Protein AF-A0A482ZI37-F1 (afdb_monomer)

Organism: Coremiocnemis tropix (NCBI:txid1904443)

Nearest PDB structures (foldseek):
  8d9y-assembly4_L  TM=3.023E-01  e=4.716E+00  Oxyuranus scutellatus scutellatus
  4lft-assembly2_A  TM=3.049E-01  e=4.716E+00  Dendraspis polylepis polylepis
  8d9y-assembly2_J  TM=3.126E-01  e=6.498E+00  Oxyuranus scutellatus scutellatus
  4lft-assembly3_B  TM=2.960E-01  e=6.498E+00  Dendraspis polylepis polylepis

Mean predicted aligned error: 13.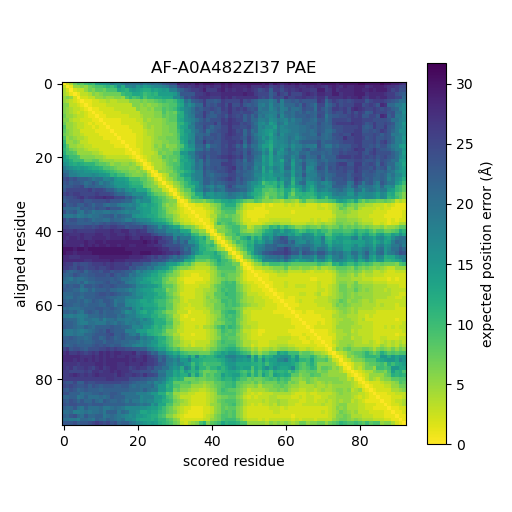0 Å

Solvent-accessible surface area (backbone atoms only — not comparable to full-atom values): 5654 Å² total; per-residue (Å²): 120,66,69,69,50,52,55,51,51,53,51,51,50,51,51,52,54,55,61,71,66,64,74,86,80,81,85,80,83,74,77,58,50,15,38,30,43,27,64,33,78,52,51,82,78,68,82,49,88,52,67,40,81,39,75,30,88,48,57,80,95,39,47,37,51,74,65,36,41,58,74,71,64,77,47,72,67,55,66,76,39,37,85,72,52,44,84,61,44,52,56,45,95

pLDDT: mean 78.78, std 12.21, range [49.12, 92.38]

Radius of gyration: 28.71 Å; Cα contacts (8 Å, |Δi|>4): 106; chains: 1; bounding box: 57×17×82 Å

Structure (mmCIF, N/CA/C/O backbone):
data_AF-A0A482ZI37-F1
#
_entry.id   AF-A0A482ZI37-F1
#
loop_
_atom_site.group_PDB
_atom_site.id
_atom_site.type_symbol
_atom_site.label_atom_id
_atom_site.label_alt_id
_atom_site.label_comp_id
_atom_site.label_asym_id
_atom_site.label_entity_id
_atom_site.label_seq_id
_atom_site.pdbx_PDB_ins_code
_atom_site.Cartn_x
_atom_site.Cartn_y
_atom_site.Cartn_z
_atom_site.occupancy
_atom_site.B_iso_or_equiv
_atom_site.auth_seq_id
_atom_site.auth_comp_id
_atom_site.auth_asym_id
_atom_site.auth_atom_id
_atom_site.pdbx_PDB_model_num
ATOM 1 N N . MET A 1 1 ? 31.685 0.496 -62.734 1.00 60.34 1 MET A N 1
ATOM 2 C CA . MET A 1 1 ? 31.195 -0.587 -61.845 1.00 60.34 1 MET A CA 1
ATOM 3 C C . MET A 1 1 ? 31.673 -0.434 -60.393 1.00 60.34 1 MET A C 1
ATOM 5 O O . MET A 1 1 ? 30.919 -0.784 -59.497 1.00 60.34 1 MET A O 1
ATOM 9 N N . GLY A 1 2 ? 32.860 0.136 -60.124 1.00 63.34 2 GLY A N 1
ATOM 10 C CA . GLY A 1 2 ? 33.372 0.305 -58.750 1.00 63.34 2 GLY A CA 1
ATOM 11 C C . GLY A 1 2 ? 32.618 1.316 -57.870 1.00 63.34 2 GLY A C 1
ATOM 12 O O . GLY A 1 2 ? 32.277 0.991 -56.741 1.00 63.34 2 GLY A O 1
ATOM 13 N N . SER A 1 3 ? 32.280 2.508 -58.374 1.00 64.00 3 SER A N 1
ATOM 14 C CA . SER A 1 3 ? 31.654 3.584 -57.577 1.00 64.00 3 SER A CA 1
ATOM 15 C C . SER A 1 3 ? 30.279 3.228 -56.996 1.00 64.00 3 SER A C 1
ATOM 17 O O . SER A 1 3 ? 30.016 3.537 -55.840 1.00 64.00 3 SER A O 1
ATOM 19 N N . LEU A 1 4 ? 29.439 2.518 -57.759 1.00 67.38 4 LEU A N 1
ATOM 20 C CA . LEU A 1 4 ? 28.118 2.044 -57.314 1.00 67.38 4 LEU A CA 1
ATOM 21 C C . LEU A 1 4 ? 28.214 0.965 -56.217 1.00 67.38 4 LEU A C 1
ATOM 23 O O . LEU A 1 4 ? 27.309 0.812 -55.404 1.00 67.38 4 LEU A O 1
ATOM 27 N N . SER A 1 5 ? 29.330 0.230 -56.183 1.00 76.06 5 SER A N 1
ATOM 28 C CA . SER A 1 5 ? 29.584 -0.812 -55.182 1.00 76.06 5 SER A CA 1
ATOM 29 C C . SER A 1 5 ? 30.049 -0.205 -53.852 1.00 76.06 5 SER A C 1
ATOM 31 O O . SER A 1 5 ? 29.628 -0.655 -52.789 1.00 76.06 5 SER A O 1
ATOM 33 N N . TYR A 1 6 ? 30.858 0.862 -53.896 1.00 80.31 6 TYR A N 1
ATOM 34 C CA . TYR A 1 6 ? 31.299 1.589 -52.699 1.00 80.31 6 TYR A CA 1
ATOM 35 C C . TYR A 1 6 ? 30.159 2.337 -52.004 1.00 80.31 6 TYR A C 1
ATOM 37 O O . TYR A 1 6 ? 30.080 2.297 -50.779 1.00 80.31 6 TYR A O 1
ATOM 45 N N . THR A 1 7 ? 29.256 2.971 -52.761 1.00 83.62 7 THR A N 1
ATOM 46 C CA . THR A 1 7 ? 28.089 3.659 -52.183 1.00 83.62 7 THR A CA 1
ATOM 47 C C . THR A 1 7 ? 27.119 2.683 -51.518 1.00 83.62 7 THR A C 1
ATOM 49 O O . THR A 1 7 ? 26.571 2.983 -50.458 1.00 83.62 7 THR A O 1
ATOM 52 N N . ALA A 1 8 ? 26.942 1.492 -52.098 1.00 84.81 8 ALA A N 1
ATOM 53 C CA . ALA A 1 8 ? 26.142 0.428 -51.501 1.00 84.81 8 ALA A CA 1
ATOM 54 C C . ALA A 1 8 ? 26.768 -0.096 -50.197 1.00 84.81 8 ALA A C 1
ATOM 56 O O . ALA A 1 8 ? 26.069 -0.234 -49.195 1.00 84.81 8 ALA A O 1
ATOM 57 N N . LEU A 1 9 ? 28.087 -0.322 -50.180 1.00 86.06 9 LEU A N 1
ATOM 58 C CA . LEU A 1 9 ? 28.820 -0.765 -48.988 1.00 86.06 9 LEU A CA 1
ATOM 59 C C . LEU A 1 9 ? 28.775 0.272 -47.858 1.00 86.06 9 LEU A C 1
ATOM 61 O O . LEU A 1 9 ? 28.528 -0.091 -46.709 1.00 86.06 9 LEU A O 1
ATOM 65 N N . SER A 1 10 ? 28.957 1.560 -48.170 1.00 86.94 10 SER A N 1
ATOM 66 C CA . SER A 1 10 ? 28.866 2.625 -47.166 1.00 86.94 10 SER A CA 1
ATOM 67 C C . SER A 1 10 ? 27.453 2.764 -46.603 1.00 86.94 10 SER A C 1
ATOM 69 O O . SER A 1 10 ? 27.288 2.912 -45.396 1.00 86.94 10 SER A O 1
ATOM 71 N N . ALA A 1 11 ? 26.426 2.672 -47.456 1.00 89.12 11 ALA A N 1
ATOM 72 C CA . ALA A 1 11 ? 25.033 2.740 -47.020 1.00 89.12 11 ALA A CA 1
ATOM 73 C C . ALA A 1 11 ? 24.669 1.567 -46.099 1.00 89.12 11 ALA A C 1
ATOM 75 O O . ALA A 1 11 ? 23.997 1.764 -45.087 1.00 89.12 11 ALA A O 1
ATOM 76 N N . LEU A 1 12 ? 25.164 0.364 -46.410 1.00 91.50 12 LEU A N 1
ATOM 77 C CA . LEU A 1 12 ? 24.957 -0.823 -45.585 1.00 91.50 12 LEU A CA 1
ATOM 78 C C . LEU A 1 12 ? 25.611 -0.666 -44.206 1.00 91.50 12 LEU A C 1
ATOM 80 O O . LEU A 1 12 ? 24.992 -0.966 -43.188 1.00 91.50 12 LEU A O 1
ATOM 84 N N . PHE A 1 13 ? 26.839 -0.142 -44.167 1.00 90.25 13 PHE A N 1
ATOM 85 C CA . PHE A 1 13 ? 27.560 0.088 -42.917 1.00 90.25 13 PHE A CA 1
ATOM 86 C C . PHE A 1 13 ? 26.861 1.136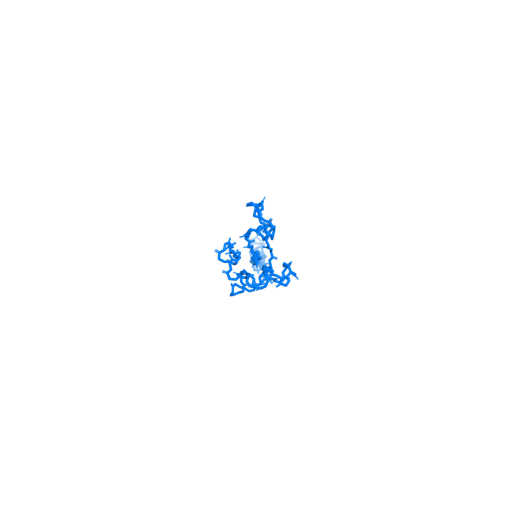 -42.041 1.00 90.25 13 PHE A C 1
ATOM 88 O O . PHE A 1 13 ? 26.680 0.915 -40.846 1.00 90.25 13 PHE A O 1
ATOM 95 N N . CYS A 1 14 ? 26.390 2.237 -42.637 1.00 89.25 14 CYS A N 1
ATOM 96 C CA . CYS A 1 14 ? 25.597 3.245 -41.932 1.00 89.25 14 CYS A CA 1
ATOM 97 C C . CYS A 1 14 ? 24.284 2.671 -41.391 1.00 89.25 14 CYS A C 1
ATOM 99 O O . CYS A 1 14 ? 23.935 2.949 -40.247 1.00 89.25 14 CYS A O 1
ATOM 101 N N . ALA A 1 15 ? 23.575 1.849 -42.171 1.00 89.50 15 ALA A N 1
ATOM 102 C CA . ALA A 1 15 ? 22.341 1.215 -41.720 1.00 89.50 15 ALA A CA 1
ATOM 103 C C . ALA A 1 15 ? 22.589 0.317 -40.497 1.00 89.50 15 ALA A C 1
ATOM 105 O O . ALA A 1 15 ? 21.892 0.450 -39.495 1.00 89.50 15 ALA A O 1
ATOM 106 N N . VAL A 1 16 ? 23.626 -0.528 -40.534 1.00 91.44 16 VAL A N 1
ATOM 107 C CA . VAL A 1 16 ? 24.013 -1.382 -39.396 1.00 91.44 16 VAL A CA 1
ATOM 108 C C . VAL A 1 16 ? 24.359 -0.544 -38.164 1.00 91.44 16 VAL A C 1
ATOM 110 O O . VAL A 1 16 ? 23.912 -0.865 -37.065 1.00 91.44 16 VAL A O 1
ATOM 113 N N . PHE A 1 17 ? 25.098 0.554 -38.341 1.00 88.50 17 PHE A N 1
ATOM 114 C CA . PHE A 1 17 ? 25.458 1.447 -37.240 1.00 88.50 17 PHE A CA 1
ATOM 115 C C . PHE A 1 17 ? 24.227 2.108 -36.606 1.00 88.50 17 PHE A C 1
ATOM 117 O O . PHE A 1 17 ? 24.136 2.188 -35.388 1.00 88.50 17 PHE A O 1
ATOM 124 N N . ILE A 1 18 ? 23.249 2.530 -37.413 1.00 87.25 18 ILE A N 1
ATOM 125 C CA . ILE A 1 18 ? 21.996 3.124 -36.924 1.00 87.25 18 ILE A CA 1
ATOM 126 C C . ILE A 1 18 ? 21.168 2.091 -36.151 1.00 87.25 18 ILE A C 1
ATOM 128 O O . ILE A 1 18 ? 20.667 2.403 -35.075 1.00 87.25 18 ILE A O 1
ATOM 132 N N . PHE A 1 19 ? 21.060 0.857 -36.654 1.00 85.62 19 PHE A N 1
ATOM 133 C CA . PHE A 1 19 ? 20.347 -0.217 -35.953 1.00 85.62 19 PHE A CA 1
ATOM 134 C C . PHE A 1 19 ? 21.017 -0.606 -34.629 1.00 85.62 19 PHE A C 1
ATOM 136 O O . PHE A 1 19 ? 20.318 -0.930 -33.672 1.00 85.62 19 PHE A O 1
ATOM 143 N N . ALA A 1 20 ? 22.348 -0.527 -34.544 1.00 84.88 20 ALA A N 1
ATOM 144 C CA . ALA A 1 20 ? 23.090 -0.796 -33.313 1.00 84.88 20 ALA A CA 1
ATOM 145 C C . ALA A 1 20 ? 22.869 0.262 -32.214 1.00 84.88 20 ALA A C 1
ATOM 147 O O . ALA A 1 20 ? 23.081 -0.032 -31.042 1.00 84.88 20 ALA A O 1
ATOM 148 N N . LEU A 1 21 ? 22.434 1.474 -32.576 1.00 83.00 21 LEU A N 1
ATOM 149 C CA . LEU A 1 21 ? 22.144 2.560 -31.632 1.00 83.00 21 LEU A CA 1
ATOM 150 C C . LEU A 1 21 ? 20.708 2.525 -31.088 1.00 83.00 21 LEU A C 1
ATOM 152 O O . LEU A 1 21 ? 20.337 3.378 -30.281 1.00 83.00 21 LEU A O 1
ATOM 156 N N . ILE A 1 22 ? 19.883 1.567 -31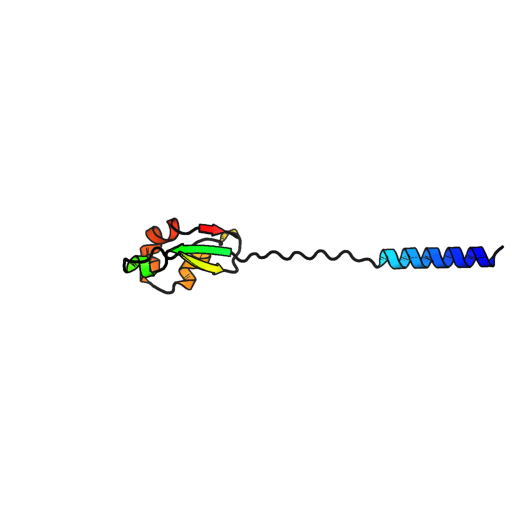.521 1.00 84.81 22 ILE A N 1
ATOM 157 C CA . ILE A 1 22 ? 18.518 1.419 -31.014 1.00 84.81 22 ILE A CA 1
ATOM 158 C C . ILE A 1 22 ? 18.581 0.744 -29.642 1.00 84.81 22 ILE A C 1
ATOM 160 O O . ILE A 1 22 ? 18.526 -0.479 -29.520 1.00 84.81 22 ILE A O 1
ATOM 164 N N . GLU A 1 23 ? 18.688 1.551 -28.590 1.00 79.00 23 GLU A N 1
ATOM 165 C CA . GLU A 1 23 ? 18.515 1.079 -27.220 1.00 79.00 23 GLU A CA 1
ATOM 166 C C . GLU A 1 23 ? 17.026 0.871 -26.919 1.00 79.00 23 GLU A C 1
ATOM 168 O O . GLU A 1 23 ? 16.207 1.789 -27.007 1.00 79.00 23 GLU A O 1
ATOM 173 N N . THR A 1 24 ? 16.652 -0.352 -26.541 1.00 75.56 24 THR A N 1
ATOM 174 C CA . THR A 1 24 ? 15.301 -0.641 -26.056 1.00 75.56 24 THR A CA 1
ATOM 175 C C . THR A 1 24 ? 15.190 -0.193 -24.603 1.00 75.56 24 THR A C 1
ATOM 177 O O . THR A 1 24 ? 15.705 -0.859 -23.704 1.00 75.56 24 THR A O 1
ATOM 180 N N . THR A 1 25 ? 14.509 0.921 -24.344 1.00 73.00 25 THR A N 1
ATOM 181 C CA . THR A 1 25 ? 14.178 1.319 -22.973 1.00 73.00 25 THR A CA 1
ATOM 182 C C . THR A 1 25 ? 12.936 0.560 -22.509 1.00 73.00 25 THR A C 1
ATOM 184 O O . THR A 1 25 ? 11.902 0.553 -23.175 1.00 73.00 25 THR A O 1
ATOM 187 N N . GLN A 1 26 ? 13.022 -0.112 -21.360 1.00 72.75 26 GLN A N 1
ATOM 188 C CA . GLN A 1 26 ? 11.844 -0.676 -20.704 1.00 72.75 26 GLN A CA 1
ATOM 189 C C . GLN A 1 26 ? 11.362 0.304 -19.638 1.00 72.75 26 GLN A C 1
ATOM 191 O O . GLN A 1 26 ? 11.979 0.451 -18.586 1.00 72.75 26 GLN A O 1
ATOM 196 N N . ALA A 1 27 ? 10.256 0.991 -19.913 1.00 65.31 27 ALA A N 1
ATOM 197 C CA . ALA A 1 27 ? 9.558 1.771 -18.903 1.00 65.31 27 ALA A CA 1
ATOM 198 C C . ALA A 1 27 ? 8.764 0.813 -17.998 1.00 65.31 27 ALA A C 1
ATOM 200 O O . ALA A 1 27 ? 7.728 0.291 -18.401 1.00 65.31 27 ALA A O 1
ATOM 201 N N . GLN A 1 28 ? 9.249 0.571 -16.780 1.00 60.62 28 GLN A N 1
ATOM 202 C CA . GLN A 1 28 ? 8.496 -0.127 -15.733 1.00 60.62 28 GLN A CA 1
ATOM 203 C C . GLN A 1 28 ? 7.845 0.923 -14.828 1.00 60.62 28 GLN A C 1
ATOM 205 O O . GLN A 1 28 ? 8.427 1.364 -13.839 1.00 60.62 28 GLN A O 1
ATOM 210 N N . TYR A 1 29 ? 6.651 1.383 -15.209 1.00 59.94 29 TYR A N 1
ATOM 211 C CA . TYR A 1 29 ? 5.803 2.160 -14.307 1.00 59.94 29 TYR A CA 1
ATOM 212 C C . TYR A 1 29 ? 4.963 1.185 -13.484 1.00 59.94 29 TYR A C 1
ATOM 214 O O . TYR A 1 29 ? 3.889 0.762 -13.905 1.00 59.94 29 TYR A O 1
ATOM 222 N N . GLU A 1 30 ? 5.476 0.807 -12.319 1.00 58.12 30 GLU A N 1
ATOM 223 C CA . GLU A 1 30 ? 4.724 0.032 -11.339 1.00 58.12 30 GLU A CA 1
ATOM 224 C C . GLU A 1 30 ? 4.124 1.019 -10.323 1.00 58.12 30 GLU A C 1
ATOM 226 O O . GLU A 1 30 ? 4.843 1.617 -9.518 1.00 58.12 30 GLU A O 1
ATOM 231 N N . ASP A 1 31 ? 2.805 1.259 -10.385 1.00 60.88 31 ASP A N 1
ATOM 232 C CA . ASP A 1 31 ? 2.073 2.028 -9.361 1.00 60.88 31 ASP A CA 1
ATOM 233 C C . ASP A 1 31 ? 1.978 1.168 -8.090 1.00 60.88 31 ASP A C 1
ATOM 235 O O . ASP A 1 31 ? 0.904 0.697 -7.739 1.00 60.88 31 ASP A O 1
ATOM 239 N N . VAL A 1 32 ? 3.109 0.943 -7.403 1.00 65.31 32 VAL A N 1
ATOM 240 C CA . VAL A 1 32 ? 3.233 0.175 -6.139 1.00 65.31 32 VAL A CA 1
ATOM 241 C C . VAL A 1 32 ? 2.609 0.899 -4.939 1.00 65.31 32 VAL A C 1
ATOM 243 O O . VAL A 1 32 ? 3.052 0.794 -3.791 1.00 65.31 32 VAL A O 1
ATOM 246 N N . ARG A 1 33 ? 1.587 1.713 -5.191 1.00 81.00 33 ARG A N 1
ATOM 247 C CA . ARG A 1 33 ? 0.886 2.470 -4.166 1.00 81.00 33 ARG A CA 1
ATOM 248 C C . ARG A 1 33 ? -0.285 1.651 -3.670 1.00 81.00 33 ARG A C 1
ATOM 250 O O . ARG A 1 33 ? -1.396 1.771 -4.187 1.00 81.00 33 ARG A O 1
ATOM 257 N N . CYS A 1 34 ? -0.034 0.967 -2.562 1.00 90.56 34 CYS A N 1
ATOM 258 C CA . CYS A 1 34 ? -1.053 0.286 -1.790 1.00 90.56 34 CYS A CA 1
ATOM 259 C C . CYS A 1 34 ? -2.274 1.184 -1.554 1.00 90.56 34 CYS A C 1
ATOM 261 O O . CYS A 1 34 ? -2.172 2.298 -1.021 1.00 90.56 34 CYS A O 1
ATOM 263 N N . LYS A 1 35 ? -3.439 0.670 -1.933 1.00 91.25 35 LYS A N 1
ATOM 264 C CA . LYS A 1 35 ? -4.755 1.283 -1.768 1.00 91.25 35 LYS A CA 1
ATOM 265 C C . LYS A 1 35 ? -5.541 0.430 -0.781 1.00 91.25 35 LYS A C 1
ATOM 267 O O . LYS A 1 35 ? -5.721 -0.759 -0.997 1.00 91.25 35 LYS A O 1
ATOM 272 N N . CYS A 1 36 ? -6.027 1.039 0.293 1.00 90.88 36 CYS A N 1
ATOM 273 C CA . CYS A 1 36 ? -6.891 0.395 1.275 1.00 90.88 36 CYS A CA 1
ATOM 274 C C . CYS A 1 36 ? -8.234 1.118 1.338 1.00 90.88 36 CYS A C 1
ATOM 276 O O . CYS A 1 36 ? -8.282 2.330 1.541 1.00 90.88 36 CYS A O 1
ATOM 278 N N . ILE A 1 37 ? -9.328 0.383 1.199 1.00 90.62 37 ILE A N 1
ATOM 279 C CA . ILE A 1 37 ? -10.686 0.883 1.381 1.00 90.62 37 ILE A CA 1
ATOM 280 C C . ILE A 1 37 ? -11.176 0.382 2.735 1.00 90.62 37 ILE A C 1
ATOM 282 O O . ILE A 1 37 ? -11.324 -0.817 2.941 1.00 90.62 37 ILE A O 1
ATOM 286 N N . CYS A 1 38 ? -11.437 1.300 3.658 1.00 88.25 38 CYS A N 1
ATOM 287 C CA . CYS A 1 38 ? -11.911 0.985 5.006 1.00 88.25 38 CYS A CA 1
ATOM 288 C C . CYS A 1 38 ? -13.177 1.783 5.330 1.00 88.25 38 CYS A C 1
ATOM 290 O O 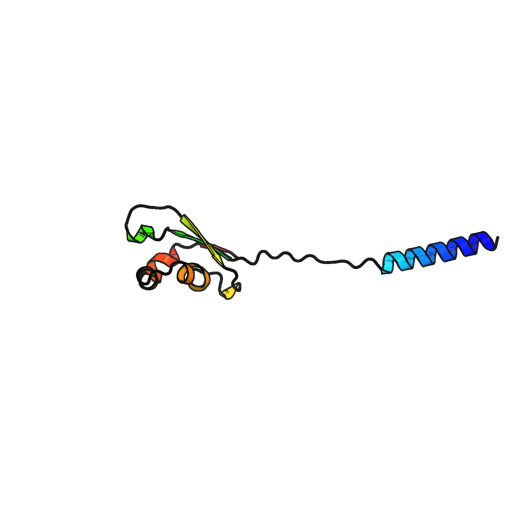. CYS A 1 38 ? -13.420 2.818 4.707 1.00 88.25 38 CYS A O 1
ATOM 292 N N . PRO A 1 39 ? -13.988 1.366 6.313 1.00 83.69 39 PRO A N 1
ATOM 293 C CA . PRO A 1 39 ? -15.051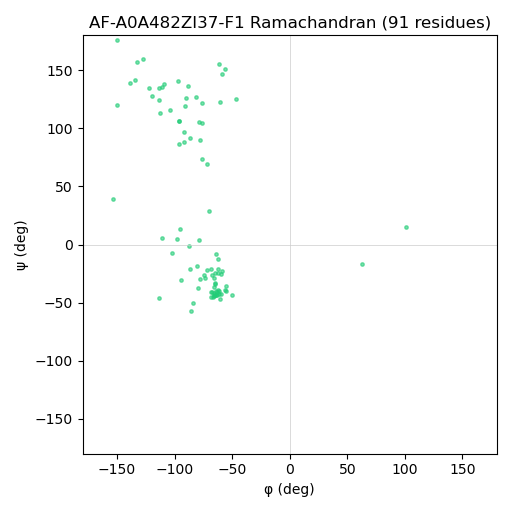 2.217 6.838 1.00 83.69 39 PRO A CA 1
ATOM 294 C C . PRO A 1 39 ? -14.506 3.561 7.346 1.00 83.69 39 PRO A C 1
ATOM 296 O O . PRO A 1 39 ? -13.364 3.657 7.796 1.00 83.69 39 PRO A O 1
ATOM 299 N N . SER A 1 40 ? -15.327 4.609 7.297 1.00 75.38 40 SER A N 1
ATOM 300 C CA . SER A 1 40 ? -15.005 5.884 7.939 1.00 75.38 40 SER A CA 1
ATOM 301 C C . SER A 1 40 ? -14.794 5.695 9.444 1.00 75.38 40 SER A C 1
ATOM 303 O O . SER A 1 40 ? -15.461 4.892 10.096 1.00 75.38 40 SER A O 1
ATOM 305 N N . THR A 1 41 ? -13.899 6.486 10.024 1.00 65.88 41 THR A N 1
ATOM 306 C CA . THR A 1 41 ? -13.647 6.529 11.473 1.00 65.88 41 THR A CA 1
ATOM 307 C C . THR A 1 41 ? -14.895 6.896 12.276 1.00 65.88 41 THR A C 1
ATOM 309 O O . THR A 1 41 ? -15.027 6.504 13.432 1.00 65.88 41 THR A O 1
ATOM 312 N N . ALA A 1 42 ? -15.859 7.558 11.628 1.00 58.84 42 ALA A N 1
ATOM 313 C CA . ALA A 1 42 ? -17.182 7.864 12.164 1.00 58.84 42 ALA A CA 1
ATOM 314 C C . ALA A 1 42 ? -18.044 6.619 12.461 1.00 58.84 42 ALA A C 1
ATOM 316 O O . ALA A 1 42 ? -19.096 6.746 13.086 1.00 58.84 42 ALA A O 1
ATOM 317 N N . VAL A 1 43 ? -17.618 5.410 12.069 1.00 55.88 43 VAL A N 1
ATOM 318 C CA . VAL A 1 43 ? -18.254 4.158 12.516 1.00 55.88 43 VAL A CA 1
ATOM 319 C C . VAL A 1 43 ? -18.156 3.988 14.038 1.00 55.88 43 VAL A C 1
ATOM 321 O O . VAL A 1 43 ? -19.036 3.364 14.621 1.00 55.88 43 VAL A O 1
ATOM 324 N N . VAL A 1 44 ? -17.177 4.614 14.705 1.00 54.56 44 VAL A N 1
ATOM 325 C CA . VAL A 1 44 ? -17.103 4.649 16.179 1.00 54.56 44 VAL A CA 1
ATOM 326 C C . VAL A 1 44 ? -18.177 5.572 16.790 1.00 54.56 44 VAL A C 1
ATOM 328 O O . VAL A 1 44 ? -18.571 5.380 17.935 1.00 54.56 44 VAL A O 1
ATOM 331 N N . THR A 1 45 ? -18.706 6.533 16.024 1.00 55.44 45 THR A N 1
ATOM 332 C CA . THR A 1 45 ? -19.732 7.506 16.459 1.00 55.44 45 THR A CA 1
ATOM 333 C C . THR A 1 45 ? -21.145 7.160 15.955 1.00 55.44 45 THR A C 1
ATOM 335 O O . THR A 1 45 ? -22.119 7.762 16.390 1.00 55.44 45 THR A O 1
ATOM 338 N N . GLY A 1 46 ? -21.286 6.146 15.092 1.00 50.50 46 GLY A N 1
ATOM 339 C CA . GLY A 1 46 ? -22.548 5.420 14.924 1.00 50.50 46 GLY A CA 1
ATOM 340 C C . GLY A 1 46 ? -23.450 5.753 13.730 1.00 50.50 46 GLY A C 1
ATOM 341 O O . GLY A 1 46 ? -24.595 5.317 13.765 1.00 50.50 46 GLY A O 1
ATOM 342 N N . ASN A 1 47 ? -23.027 6.454 12.663 1.00 49.12 47 ASN A N 1
ATOM 343 C CA . ASN A 1 47 ? -23.973 6.686 11.545 1.00 49.12 47 ASN A CA 1
ATOM 344 C C . ASN A 1 47 ? -23.399 6.912 10.132 1.00 49.12 47 ASN A C 1
ATOM 346 O O . ASN A 1 47 ? -23.900 7.746 9.380 1.00 49.12 47 ASN A O 1
ATOM 350 N N . SER A 1 48 ? -22.346 6.208 9.710 1.00 53.59 48 SER A N 1
ATOM 351 C CA . SER A 1 48 ? -21.930 6.288 8.299 1.00 53.59 48 SER A CA 1
ATOM 352 C C . SER A 1 48 ? -21.281 5.009 7.789 1.00 53.59 48 SER A C 1
ATOM 354 O O . SER A 1 48 ? -20.226 4.602 8.258 1.00 53.59 48 SER A O 1
ATOM 356 N N . THR A 1 49 ? -21.886 4.422 6.756 1.00 61.59 49 THR A N 1
ATOM 357 C CA . THR A 1 49 ? -21.325 3.338 5.928 1.00 61.59 49 THR A CA 1
ATOM 358 C C . THR A 1 49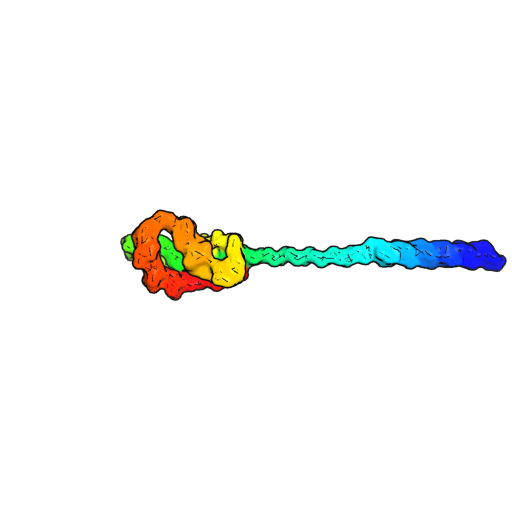 ? -20.322 3.848 4.889 1.00 61.59 49 THR A C 1
ATOM 360 O O . THR A 1 49 ? -19.820 3.072 4.077 1.00 61.59 49 THR A O 1
ATOM 363 N N . ASN A 1 50 ? -20.025 5.152 4.901 1.00 71.81 50 ASN A N 1
ATOM 364 C CA . ASN A 1 50 ? -19.119 5.774 3.949 1.00 71.81 50 ASN A CA 1
ATOM 365 C C . ASN A 1 50 ? -17.725 5.146 4.067 1.00 71.81 50 ASN A C 1
ATOM 367 O O . ASN A 1 50 ? -17.127 5.129 5.147 1.00 71.81 50 ASN A O 1
ATOM 371 N N . ARG A 1 51 ? -17.231 4.599 2.956 1.00 80.62 51 ARG A N 1
ATOM 372 C CA . ARG A 1 51 ? -15.904 3.992 2.865 1.00 80.62 51 ARG A CA 1
ATOM 373 C C . ARG A 1 51 ? -14.886 5.069 2.487 1.00 80.62 51 ARG A C 1
ATOM 375 O O . ARG A 1 51 ? -15.138 5.887 1.608 1.00 80.62 51 ARG A O 1
ATOM 382 N N . LYS A 1 52 ? -13.730 5.068 3.145 1.00 85.62 52 LYS A N 1
ATOM 383 C CA . LYS A 1 52 ? -12.611 5.979 2.900 1.00 85.62 52 LYS A CA 1
ATOM 384 C C . LYS A 1 52 ? -11.451 5.219 2.265 1.00 85.62 52 LYS A C 1
ATOM 386 O O . LYS A 1 52 ? -11.123 4.109 2.682 1.00 85.62 52 LYS A O 1
ATOM 391 N N . LEU A 1 53 ? -10.832 5.847 1.268 1.00 88.12 53 LEU A N 1
ATOM 392 C CA . LEU A 1 53 ? -9.628 5.354 0.610 1.00 88.12 53 LEU A CA 1
ATOM 393 C C . LEU A 1 53 ? -8.384 5.886 1.331 1.00 88.12 53 LEU A C 1
ATOM 395 O O . LEU A 1 53 ? -8.208 7.097 1.472 1.00 88.12 53 LEU A O 1
ATOM 399 N N . TYR A 1 54 ? -7.507 4.977 1.730 1.00 88.38 54 TYR A N 1
ATOM 400 C CA . TYR A 1 54 ? -6.189 5.238 2.291 1.00 88.38 54 TYR A CA 1
ATOM 401 C C . TYR A 1 54 ? -5.142 4.790 1.275 1.00 88.38 54 TYR A C 1
ATOM 403 O O . TYR A 1 54 ? -5.275 3.723 0.680 1.00 88.38 54 TYR A O 1
ATOM 411 N N . LYS A 1 55 ? -4.113 5.607 1.051 1.00 90.56 55 LYS A N 1
ATOM 412 C CA . LYS A 1 55 ? -3.029 5.293 0.111 1.00 90.56 55 LYS A CA 1
ATOM 413 C C . LYS A 1 55 ? -1.700 5.314 0.841 1.00 90.56 55 LYS A C 1
ATOM 415 O O . LYS A 1 55 ? -1.449 6.244 1.602 1.00 90.56 55 LYS A O 1
ATOM 420 N N . GLY A 1 56 ? -0.854 4.322 0.602 1.00 88.81 56 GLY A N 1
ATOM 421 C CA . GLY A 1 56 ? 0.469 4.222 1.208 1.00 88.81 56 GLY A CA 1
ATOM 422 C C . GLY A 1 56 ? 1.497 3.751 0.194 1.00 88.81 56 GLY A C 1
ATOM 423 O O . GLY A 1 56 ? 1.220 2.857 -0.597 1.00 88.81 56 GLY A O 1
ATOM 424 N N . ASN A 1 57 ? 2.685 4.350 0.223 1.00 89.38 57 ASN A N 1
ATOM 425 C CA . ASN A 1 57 ? 3.825 3.847 -0.534 1.00 89.38 57 ASN A CA 1
ATOM 426 C C . ASN A 1 57 ? 4.610 2.890 0.370 1.00 89.38 57 ASN A C 1
ATOM 428 O O . ASN A 1 57 ? 5.465 3.320 1.145 1.00 89.38 57 ASN A O 1
ATOM 432 N N . VAL A 1 58 ? 4.221 1.618 0.359 1.00 87.38 58 VAL A N 1
ATOM 433 C CA . VAL A 1 58 ? 4.746 0.575 1.249 1.00 87.38 58 VAL A CA 1
ATOM 434 C C . VAL 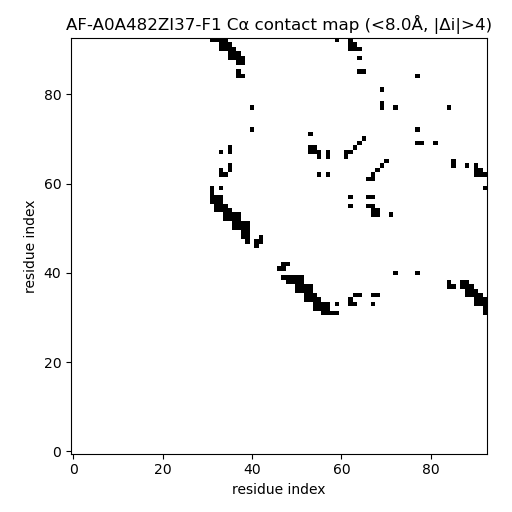A 1 58 ? 5.102 -0.665 0.439 1.00 87.38 58 VAL A C 1
ATOM 436 O O . VAL A 1 58 ? 4.563 -0.883 -0.641 1.00 87.38 58 VAL A O 1
ATOM 439 N N . THR A 1 59 ? 5.996 -1.501 0.968 1.00 87.75 59 THR A N 1
ATOM 440 C CA . THR A 1 59 ? 6.320 -2.789 0.342 1.00 87.75 59 THR A CA 1
ATOM 441 C C . THR A 1 59 ? 5.082 -3.691 0.272 1.00 87.75 59 THR A C 1
ATOM 443 O O . THR A 1 59 ? 4.208 -3.573 1.136 1.00 87.75 59 THR A O 1
ATOM 446 N N . PRO A 1 60 ? 5.020 -4.662 -0.661 1.00 85.12 60 PRO A N 1
ATOM 447 C CA . PRO A 1 60 ? 3.865 -5.553 -0.779 1.00 85.12 60 PRO A CA 1
ATOM 448 C C . PRO A 1 60 ? 3.517 -6.303 0.508 1.00 85.12 60 PRO A C 1
ATOM 450 O O . PRO A 1 60 ? 2.352 -6.424 0.872 1.00 85.12 60 PRO A O 1
ATOM 453 N N . SER A 1 61 ? 4.535 -6.693 1.276 1.00 88.00 61 SER A N 1
ATOM 454 C CA . SER A 1 61 ? 4.390 -7.311 2.600 1.00 88.00 61 SER A CA 1
ATOM 455 C C . SER A 1 61 ? 3.717 -6.422 3.654 1.00 88.00 61 SER A C 1
ATOM 457 O O . SER A 1 61 ? 3.221 -6.925 4.659 1.00 88.00 61 SER A O 1
ATOM 459 N N . LYS A 1 62 ? 3.712 -5.101 3.448 1.00 89.81 62 LYS A N 1
ATOM 460 C CA . LYS A 1 62 ? 3.147 -4.094 4.355 1.00 89.81 62 LYS A CA 1
ATOM 461 C C . LYS A 1 62 ? 1.897 -3.421 3.787 1.00 89.81 62 LYS A C 1
ATOM 463 O O . LYS A 1 62 ? 1.377 -2.502 4.419 1.00 89.81 62 LYS A O 1
ATOM 468 N N . CYS A 1 63 ? 1.396 -3.870 2.633 1.00 91.44 63 CYS A N 1
ATOM 469 C C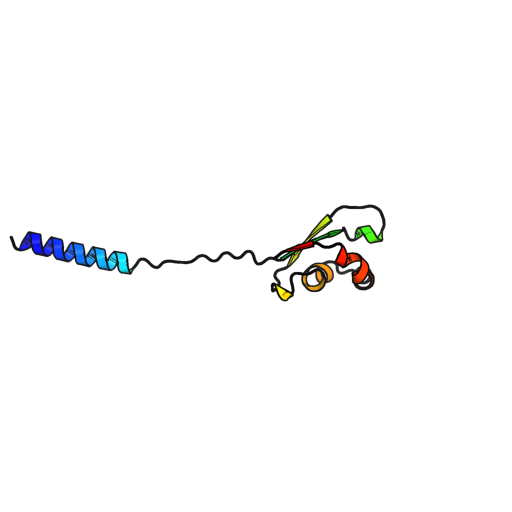A . CYS A 1 63 ? 0.150 -3.375 2.060 1.00 91.44 63 CYS A CA 1
ATOM 470 C C . CYS A 1 63 ? -1.060 -3.963 2.798 1.00 91.44 63 CYS A C 1
ATOM 472 O O . CYS A 1 63 ? -1.735 -4.880 2.338 1.00 91.44 63 CYS A O 1
ATOM 474 N N . ASN A 1 64 ? -1.294 -3.467 4.007 1.00 91.88 64 ASN A N 1
ATOM 475 C CA . ASN A 1 64 ? -2.376 -3.908 4.870 1.00 91.88 64 ASN A CA 1
ATOM 476 C C . ASN A 1 64 ? -2.858 -2.759 5.769 1.00 91.88 64 ASN A C 1
ATOM 478 O O . ASN A 1 64 ? -2.298 -1.658 5.784 1.00 91.88 64 ASN A O 1
ATOM 482 N N . CYS A 1 65 ? -3.912 -3.029 6.539 1.00 89.81 65 CYS A N 1
ATOM 483 C CA . CYS A 1 65 ? -4.501 -2.052 7.451 1.00 89.81 65 CYS A CA 1
ATOM 484 C C . CYS A 1 65 ? -3.473 -1.478 8.448 1.00 89.81 65 CYS A C 1
ATOM 486 O O . CYS A 1 65 ? -3.463 -0.272 8.687 1.00 89.81 65 CYS A O 1
ATOM 488 N N . GLU A 1 66 ? -2.567 -2.302 8.984 1.00 89.50 66 GLU A N 1
ATOM 489 C CA . GLU A 1 66 ? -1.523 -1.869 9.927 1.00 89.50 66 GLU A CA 1
ATOM 490 C C . GLU A 1 66 ? -0.490 -0.935 9.317 1.00 89.50 66 GLU A C 1
ATOM 492 O O . GLU A 1 66 ? -0.118 0.060 9.933 1.00 89.50 66 GLU A O 1
ATOM 497 N N . GLY A 1 67 ? -0.014 -1.269 8.122 1.00 88.31 67 GLY A N 1
ATOM 498 C CA . GLY A 1 67 ? 1.058 -0.539 7.461 1.00 88.31 67 GLY A CA 1
ATOM 499 C C . GLY A 1 67 ? 0.595 0.767 6.827 1.00 88.31 67 GLY A C 1
ATOM 500 O O . GLY A 1 67 ? 1.380 1.708 6.743 1.00 88.31 67 GLY A O 1
ATOM 501 N N . VAL A 1 68 ? -0.667 0.842 6.390 1.00 90.81 68 VAL A N 1
ATOM 502 C CA . VAL A 1 68 ? -1.177 1.987 5.617 1.00 90.81 68 VAL A CA 1
ATOM 503 C C . VAL A 1 68 ? -2.228 2.787 6.369 1.00 90.81 68 VAL A C 1
ATOM 505 O O . VAL A 1 68 ? -2.166 4.014 6.380 1.00 90.81 68 VAL A O 1
ATOM 508 N N . VAL A 1 69 ? -3.196 2.118 6.992 1.00 88.69 69 VAL A N 1
ATOM 509 C CA . VAL A 1 69 ? -4.392 2.782 7.519 1.00 88.69 69 VAL A CA 1
ATOM 510 C C . VAL A 1 69 ? -4.120 3.317 8.916 1.00 88.69 69 VAL A C 1
ATOM 512 O O . VAL A 1 69 ? -4.204 4.524 9.115 1.00 88.69 69 VAL A O 1
ATOM 515 N N . ILE A 1 70 ? -3.710 2.456 9.855 1.00 87.81 70 ILE A N 1
ATOM 516 C CA . ILE A 1 70 ? -3.467 2.808 11.267 1.00 87.81 70 ILE A CA 1
ATOM 517 C C . ILE A 1 70 ? -2.571 4.050 11.457 1.00 87.81 70 ILE A C 1
ATOM 519 O O . 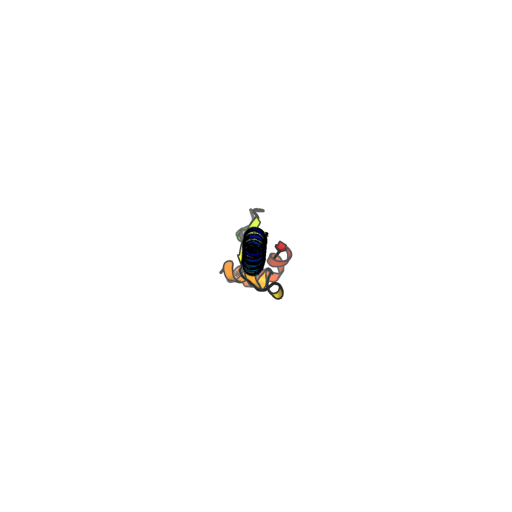ILE A 1 70 ? -2.944 4.913 12.255 1.00 87.81 70 ILE A O 1
ATOM 523 N N . PRO A 1 71 ? -1.456 4.227 10.719 1.00 87.00 71 PRO A N 1
ATOM 524 C CA . PRO A 1 71 ? -0.606 5.410 10.851 1.00 87.00 71 PRO A CA 1
ATOM 525 C C . PRO A 1 71 ? -1.289 6.713 10.412 1.00 87.00 71 PRO A C 1
ATOM 527 O O . PRO A 1 71 ? -0.961 7.777 10.925 1.00 87.00 71 PRO A O 1
ATOM 530 N N . GLN A 1 72 ? -2.240 6.644 9.475 1.00 85.06 72 GLN A N 1
ATOM 531 C CA . GLN A 1 72 ? -2.932 7.815 8.922 1.00 85.06 72 GLN A CA 1
ATOM 532 C C . GLN A 1 72 ? -4.145 8.238 9.744 1.00 85.06 72 GLN A C 1
ATOM 534 O O . GLN A 1 72 ? -4.605 9.371 9.619 1.00 85.06 72 GLN A O 1
ATOM 539 N N . VAL A 1 73 ? -4.704 7.331 10.547 1.00 78.56 73 VAL A N 1
ATOM 540 C CA . VAL A 1 73 ? -5.919 7.630 11.306 1.00 78.56 73 VAL A CA 1
ATOM 541 C C . VAL A 1 73 ? -5.659 8.422 12.579 1.00 78.56 73 VAL A C 1
ATOM 543 O O . VAL A 1 73 ? -6.601 9.031 13.068 1.00 78.56 73 VAL A O 1
ATOM 546 N N . GLY A 1 74 ? -4.419 8.454 13.086 1.00 67.00 74 GLY A N 1
ATOM 547 C CA . GLY A 1 74 ? -3.946 9.345 14.162 1.00 67.00 74 GLY A CA 1
ATOM 548 C C . GLY A 1 74 ? -4.616 9.195 15.538 1.00 67.00 74 GLY A C 1
ATOM 549 O O . GLY A 1 74 ? -4.060 9.643 16.535 1.00 67.00 74 GLY A O 1
ATOM 550 N N . ASP A 1 75 ? -5.780 8.554 15.608 1.00 66.75 75 ASP A N 1
ATOM 551 C CA . ASP A 1 75 ? -6.634 8.497 16.781 1.00 66.75 75 ASP A CA 1
ATOM 552 C C . ASP A 1 75 ? -6.289 7.269 17.635 1.00 66.75 75 ASP A C 1
ATOM 554 O O . ASP A 1 75 ? -6.368 6.114 17.194 1.00 66.75 75 ASP A O 1
ATOM 558 N N . SER A 1 76 ? -5.880 7.516 18.879 1.00 62.84 76 SER A N 1
ATOM 559 C CA . SER A 1 76 ? -5.505 6.483 19.850 1.00 62.84 76 SER A CA 1
ATOM 560 C C . SER A 1 76 ? -6.659 5.513 20.139 1.00 62.84 76 SER A C 1
ATOM 562 O O . SER A 1 76 ? -6.417 4.340 20.439 1.00 62.84 76 SER A O 1
ATOM 564 N N . VAL A 1 77 ? -7.908 5.955 19.954 1.00 62.00 77 VAL A N 1
ATOM 565 C CA . VAL A 1 77 ? -9.114 5.128 20.107 1.00 62.00 77 VAL A CA 1
ATOM 566 C C . VAL A 1 77 ? -9.199 4.044 19.025 1.00 62.00 77 VAL A C 1
ATOM 568 O O . VAL A 1 77 ? -9.507 2.888 19.322 1.00 62.00 77 VAL A O 1
ATOM 571 N N . LEU A 1 78 ? -8.853 4.365 17.774 1.00 66.31 78 LEU A N 1
ATOM 572 C CA . LEU A 1 78 ? -8.872 3.397 16.667 1.00 66.31 78 LEU A CA 1
ATOM 573 C C . LEU A 1 78 ? -7.711 2.408 16.723 1.00 66.31 78 LEU A C 1
ATOM 575 O O . LEU A 1 78 ? -7.862 1.273 16.276 1.00 66.31 78 LEU A O 1
ATOM 579 N N . ARG A 1 79 ? -6.590 2.790 17.342 1.00 68.31 79 ARG A N 1
ATOM 580 C CA . ARG A 1 79 ? -5.513 1.848 17.676 1.00 68.31 79 ARG A CA 1
ATOM 581 C C . ARG A 1 79 ? -5.987 0.753 18.634 1.00 68.31 79 ARG A C 1
ATOM 583 O O . ARG A 1 79 ? -5.659 -0.408 18.425 1.00 68.31 79 ARG A O 1
ATOM 590 N N . MET A 1 80 ? -6.808 1.084 19.634 1.00 64.94 80 MET A N 1
ATOM 591 C CA . MET A 1 80 ? -7.395 0.072 20.529 1.00 64.94 80 MET A CA 1
ATOM 592 C C . MET A 1 80 ? -8.502 -0.752 19.858 1.00 64.94 80 MET A C 1
ATOM 594 O O . MET A 1 80 ? -8.699 -1.918 20.195 1.00 64.94 80 MET A O 1
ATOM 598 N N . LYS A 1 81 ? -9.203 -0.171 18.879 1.00 73.88 81 LYS A N 1
ATOM 599 C CA . LYS A 1 81 ? -10.285 -0.819 18.116 1.00 73.88 81 LYS A CA 1
ATOM 600 C C . LYS A 1 81 ? -9.842 -1.432 16.791 1.00 73.88 81 LYS A C 1
ATOM 602 O O . LYS A 1 81 ? -10.664 -1.853 15.980 1.00 73.88 81 LYS A O 1
ATOM 607 N N . GLN A 1 82 ? -8.539 -1.569 16.596 1.00 78.19 82 GLN A N 1
ATOM 608 C CA . GLN A 1 82 ? -7.947 -2.103 15.381 1.00 78.19 82 GLN A CA 1
ATOM 609 C C . GLN A 1 82 ? -8.469 -3.502 15.022 1.00 78.19 82 GLN A C 1
ATOM 611 O O . GLN A 1 82 ? -8.739 -3.775 13.854 1.00 78.19 82 GLN A O 1
ATOM 616 N N . LYS A 1 83 ? -8.666 -4.372 16.022 1.00 80.81 83 LYS A N 1
ATOM 617 C CA . LYS A 1 83 ? -9.187 -5.737 15.831 1.00 80.81 83 LYS A CA 1
ATOM 618 C C . LYS A 1 83 ? -10.623 -5.775 15.299 1.00 80.81 83 LYS A C 1
ATOM 620 O O . LYS A 1 83 ? -11.003 -6.759 14.683 1.00 80.81 83 LYS A O 1
ATOM 625 N N . GLU A 1 84 ? -11.404 -4.723 15.524 1.00 80.69 84 GLU A N 1
ATOM 626 C CA . GLU A 1 84 ? -12.784 -4.595 15.033 1.00 80.69 84 GLU A CA 1
ATOM 627 C C . GLU A 1 84 ? -12.834 -3.825 13.699 1.00 80.69 84 GLU A C 1
ATOM 629 O O . GLU A 1 84 ? -13.692 -4.077 12.854 1.00 80.69 84 GLU A O 1
ATOM 634 N N . PHE A 1 85 ? -11.895 -2.897 13.492 1.00 83.38 85 PHE A N 1
ATOM 635 C CA . PHE A 1 85 ? -11.836 -2.022 12.322 1.00 83.38 85 PHE A CA 1
ATOM 636 C C . PHE A 1 85 ? -11.138 -2.670 11.115 1.00 83.38 85 PHE A C 1
ATOM 638 O O . PHE A 1 85 ? -11.694 -2.685 10.018 1.00 83.38 85 PHE A O 1
ATOM 645 N N . CYS A 1 86 ? -9.945 -3.242 11.308 1.00 87.00 86 CYS A N 1
ATOM 646 C CA . CYS A 1 86 ? -9.121 -3.766 10.216 1.00 87.00 86 CYS A CA 1
ATOM 647 C C . CYS A 1 86 ? -9.719 -4.955 9.449 1.00 87.00 86 CYS A C 1
ATOM 649 O O . CYS A 1 86 ? -9.524 -4.995 8.236 1.00 87.00 86 CYS A O 1
ATOM 651 N N . PRO A 1 87 ? -10.480 -5.887 10.061 1.00 89.25 87 PRO A N 1
ATOM 652 C CA . PRO A 1 87 ? -11.152 -6.947 9.302 1.00 89.25 87 PRO A CA 1
ATOM 653 C C . PRO A 1 87 ? -12.186 -6.437 8.289 1.00 89.25 87 PRO A C 1
ATOM 655 O O . PRO A 1 87 ? -12.657 -7.200 7.456 1.00 89.25 87 PRO A O 1
ATOM 658 N N . ARG A 1 88 ? -12.567 -5.155 8.367 1.00 87.00 88 ARG A N 1
ATOM 659 C CA . ARG A 1 88 ? -13.529 -4.508 7.464 1.00 87.00 88 ARG A CA 1
ATOM 660 C C . ARG A 1 88 ? -12.841 -3.717 6.345 1.00 87.00 88 ARG A C 1
ATOM 662 O O . ARG A 1 88 ? -13.524 -3.015 5.603 1.00 87.00 88 ARG A O 1
ATOM 669 N N . CYS A 1 89 ? -11.512 -3.780 6.266 1.00 88.69 89 CYS A N 1
ATOM 670 C CA . CYS A 1 89 ? -10.704 -3.114 5.254 1.00 88.69 89 CYS A CA 1
ATOM 671 C C . CYS A 1 89 ? -10.351 -4.058 4.103 1.00 88.69 89 CYS A C 1
ATOM 673 O O . CYS A 1 89 ? -9.972 -5.204 4.324 1.00 88.69 89 CYS A O 1
ATOM 675 N N . GLU A 1 90 ? -10.372 -3.532 2.884 1.00 92.38 90 GLU A N 1
ATOM 676 C CA . GLU A 1 90 ? -9.918 -4.211 1.670 1.00 92.38 90 GLU A CA 1
ATOM 677 C C . GLU A 1 90 ? -8.667 -3.484 1.155 1.00 92.38 90 GLU A C 1
ATOM 679 O O . GLU A 1 90 ? -8.755 -2.316 0.778 1.00 92.38 90 GLU A O 1
ATOM 684 N N . CYS A 1 91 ? -7.498 -4.134 1.184 1.00 91.00 91 CYS A N 1
ATOM 685 C CA . CYS A 1 91 ? -6.227 -3.556 0.731 1.00 91.00 91 CYS A CA 1
ATOM 686 C C . CYS A 1 91 ? -5.698 -4.283 -0.507 1.00 91.00 91 CYS A C 1
ATOM 688 O O . CYS A 1 91 ? -5.665 -5.512 -0.538 1.00 91.00 91 CYS A O 1
ATOM 690 N N . THR A 1 92 ? -5.248 -3.518 -1.498 1.00 89.75 92 THR A N 1
ATOM 691 C CA . THR A 1 92 ? -4.670 -4.004 -2.756 1.00 89.75 92 THR A CA 1
ATOM 692 C C . THR A 1 92 ? -3.407 -3.217 -3.076 1.00 89.75 92 THR A C 1
ATOM 694 O O . THR A 1 92 ? -3.380 -2.004 -2.842 1.00 89.75 92 THR A O 1
ATOM 697 N N . LEU A 1 93 ? -2.383 -3.896 -3.601 1.00 80.31 93 LEU A N 1
ATOM 698 C CA . LEU A 1 93 ? -1.162 -3.236 -4.063 1.00 80.31 93 LEU A CA 1
ATOM 699 C C . LEU A 1 93 ? -1.436 -2.347 -5.278 1.00 80.31 93 LEU A C 1
ATOM 701 O O . LEU A 1 93 ? -2.230 -2.780 -6.144 1.00 80.31 93 LEU A O 1
#

Foldseek 3Di:
DPVVVVVVVVVVVVVVVVVVPDDDDDDPPDPQKKKKWWADPCVVVPDDRDIDIWIDNDDPVQSACVNIPVVVVPDPVCVVVVVVTRVRMDMDD

Secondary structure (DSSP, 8-state):
-HHHHHHHHHHHHHHHHHHHT-----------EEEEEEE-GGGGTT----EEEEEEE--GGG-SIIIIIHHHH--HHHHHTHHHHGGG-EEE-

InterPro domains:
  IPR008853 TMEM9/TMEM9B [PF05434] (51-92)
  IPR008853 TMEM9/TMEM9B [PTHR13064] (8-92)

Sequence (93 aa):
MGSLSYTALSALFCAVFIFALIETTQAQYEDVRCKCICPSTAVVTGNSTNRKLYKGNVTPSKCNCEGVVIPQVGDSVLRMKQKEFCPRCECTL